Protein AF-A0A847AL43-F1 (afdb_monomer_lite)

Secondary structure (DSSP, 8-state):
--HHHHHHHHHHSHHHHHH-EEHHHHHHHHHHHH--SS--S----HHHHHHHHHHHHHHHHTSTT--EEEEEPTTTSSEEEEEEEEPPP--

Structure (mmCIF, N/CA/C/O backbone):
data_AF-A0A847AL43-F1
#
_entry.id   AF-A0A847AL43-F1
#
loop_
_atom_site.group_PDB
_atom_site.id
_atom_site.type_symbol
_atom_site.label_atom_id
_atom_site.label_alt_id
_atom_site.label_comp_id
_atom_site.label_asym_id
_atom_site.label_entity_id
_atom_site.label_seq_id
_atom_site.pdbx_PDB_ins_code
_atom_site.Cartn_x
_atom_site.Cartn_y
_atom_site.Cartn_z
_atom_site.occupancy
_atom_site.B_iso_or_equiv
_atom_site.auth_seq_id
_atom_site.auth_comp_id
_atom_site.auth_asym_id
_atom_site.auth_atom_id
_atom_site.pdbx_PDB_model_num
ATOM 1 N N . MET A 1 1 ? 2.401 5.558 -17.835 1.00 53.03 1 MET A N 1
ATOM 2 C CA . MET A 1 1 ? 1.349 5.571 -16.780 1.00 53.03 1 MET A CA 1
ATOM 3 C C . MET A 1 1 ? 1.877 6.268 -15.519 1.00 53.03 1 MET A C 1
ATOM 5 O O . MET A 1 1 ? 2.990 5.963 -15.115 1.00 53.03 1 MET A O 1
ATOM 9 N N . LYS A 1 2 ? 1.133 7.181 -14.862 1.00 80.25 2 LYS A N 1
ATOM 10 C CA . LYS A 1 2 ? 1.550 7.713 -13.540 1.00 80.25 2 LYS A CA 1
ATOM 11 C C . LYS A 1 2 ? 1.364 6.616 -12.478 1.00 80.25 2 LYS A C 1
ATOM 13 O O . LYS A 1 2 ? 0.239 6.164 -12.290 1.00 80.25 2 LYS A O 1
ATOM 18 N N . LEU A 1 3 ? 2.426 6.233 -11.763 1.00 83.69 3 LEU A N 1
ATOM 19 C CA . LEU A 1 3 ? 2.462 5.111 -10.800 1.00 83.69 3 LEU A CA 1
ATOM 20 C C . LEU A 1 3 ? 1.283 5.100 -9.802 1.00 83.69 3 LEU A C 1
ATOM 22 O O . LEU A 1 3 ? 0.698 4.056 -9.523 1.00 83.69 3 LEU A O 1
ATOM 26 N N . ARG A 1 4 ? 0.862 6.280 -9.329 1.00 87.19 4 ARG A N 1
ATOM 27 C CA . ARG A 1 4 ? -0.296 6.453 -8.433 1.00 87.19 4 ARG A CA 1
ATOM 28 C C . ARG A 1 4 ? -1.628 6.007 -9.057 1.00 87.19 4 ARG A C 1
ATOM 30 O O . ARG A 1 4 ? -2.438 5.393 -8.368 1.00 87.19 4 ARG A O 1
ATOM 37 N N . LYS A 1 5 ? -1.852 6.264 -10.355 1.00 88.19 5 LYS A N 1
ATOM 38 C CA . LYS A 1 5 ? -3.051 5.793 -11.077 1.00 88.19 5 LYS A CA 1
ATOM 39 C C . LYS A 1 5 ? -3.070 4.266 -11.161 1.00 88.19 5 LYS A C 1
ATOM 41 O O . LYS A 1 5 ? -4.114 3.675 -10.916 1.00 88.19 5 LYS A O 1
ATOM 46 N N . SER A 1 6 ? -1.930 3.632 -11.436 1.00 87.31 6 SER A N 1
ATOM 47 C CA . SER A 1 6 ? -1.826 2.167 -11.490 1.00 87.31 6 SER A CA 1
ATOM 48 C C . SER A 1 6 ? -2.168 1.530 -10.140 1.00 87.31 6 SER A C 1
ATOM 50 O O . SER A 1 6 ? -2.981 0.613 -10.085 1.00 87.31 6 SER A O 1
ATOM 52 N N . ILE A 1 7 ? -1.639 2.077 -9.038 1.00 89.94 7 ILE A N 1
ATOM 53 C CA . ILE A 1 7 ? -1.976 1.630 -7.675 1.00 89.94 7 ILE A CA 1
ATOM 54 C C . ILE A 1 7 ? -3.486 1.753 -7.416 1.00 89.94 7 ILE A C 1
ATOM 56 O O . ILE A 1 7 ? -4.102 0.823 -6.899 1.00 89.94 7 ILE A O 1
ATOM 60 N N . ARG A 1 8 ? -4.097 2.880 -7.802 1.00 91.19 8 ARG A N 1
ATOM 61 C CA . ARG A 1 8 ? -5.541 3.103 -7.645 1.00 91.19 8 ARG A CA 1
ATOM 62 C C . ARG A 1 8 ? -6.377 2.080 -8.409 1.00 91.19 8 ARG A C 1
ATOM 64 O O . ARG A 1 8 ? -7.339 1.581 -7.842 1.00 91.19 8 ARG A O 1
ATOM 71 N N . VAL A 1 9 ? -6.018 1.761 -9.652 1.00 89.44 9 VAL A N 1
ATOM 72 C CA . VAL A 1 9 ? -6.723 0.745 -10.453 1.00 89.44 9 VAL A CA 1
ATOM 73 C C . VAL A 1 9 ? -6.656 -0.619 -9.761 1.00 89.44 9 VAL A C 1
ATOM 75 O O . VAL A 1 9 ? -7.693 -1.235 -9.536 1.00 89.44 9 VAL A O 1
ATOM 78 N N . ILE A 1 10 ? -5.472 -1.036 -9.306 1.00 89.19 10 ILE A N 1
ATOM 79 C CA . ILE A 1 10 ? -5.272 -2.319 -8.605 1.00 89.19 10 ILE A CA 1
ATOM 80 C C . ILE A 1 10 ? -6.105 -2.401 -7.316 1.00 89.19 10 ILE A C 1
ATOM 82 O O . ILE A 1 10 ? -6.726 -3.420 -7.014 1.00 89.19 10 ILE A O 1
ATOM 86 N N . LEU A 1 11 ? -6.138 -1.316 -6.540 1.00 88.88 11 LEU A N 1
ATOM 87 C CA . LEU A 1 11 ? -6.887 -1.250 -5.283 1.00 88.88 11 LEU A CA 1
ATOM 88 C C . LEU A 1 11 ? -8.390 -0.973 -5.472 1.00 88.88 11 LEU A C 1
ATOM 90 O O . LEU A 1 11 ? -9.136 -0.975 -4.492 1.00 88.88 11 LEU A O 1
ATOM 94 N N . SER A 1 12 ? -8.835 -0.709 -6.706 1.00 87.00 12 SER A N 1
ATOM 95 C CA . SER A 1 12 ? -10.251 -0.519 -7.042 1.00 87.00 12 SER A CA 1
ATOM 96 C C . SER A 1 12 ? -10.997 -1.826 -7.299 1.00 87.00 12 SER A C 1
ATOM 98 O O . SER A 1 12 ? -12.230 -1.829 -7.261 1.00 87.00 12 SER A O 1
ATOM 100 N N . ASP A 1 13 ? -10.266 -2.926 -7.494 1.00 87.00 13 ASP A N 1
ATOM 101 C CA . ASP A 1 13 ? -10.833 -4.258 -7.669 1.00 87.00 13 ASP A CA 1
ATOM 102 C C . ASP A 1 13 ? -11.699 -4.663 -6.457 1.00 87.00 13 ASP A C 1
ATOM 104 O O . ASP A 1 13 ? -11.388 -4.370 -5.297 1.00 87.00 13 ASP A O 1
ATOM 108 N N . LYS A 1 14 ? -12.820 -5.348 -6.717 1.00 71.81 14 LYS A N 1
ATOM 109 C CA . LYS A 1 14 ? -13.835 -5.709 -5.714 1.00 71.81 14 LYS A CA 1
ATOM 110 C C . LYS A 1 14 ? -13.221 -6.448 -4.522 1.00 71.81 14 LYS A C 1
ATOM 112 O O . LYS A 1 14 ? -13.608 -6.181 -3.385 1.00 71.81 14 LYS A O 1
ATOM 117 N N . LYS A 1 15 ? -12.249 -7.336 -4.766 1.00 77.25 15 LYS A N 1
ATOM 118 C CA . LYS A 1 15 ? -11.582 -8.136 -3.721 1.00 77.25 15 LYS A CA 1
ATOM 119 C C . LYS A 1 15 ? -10.618 -7.314 -2.857 1.00 77.25 15 LYS A C 1
ATOM 121 O O . LYS A 1 15 ? -10.530 -7.529 -1.650 1.00 77.25 15 LYS A O 1
ATOM 126 N N . THR A 1 16 ? -9.896 -6.368 -3.454 1.00 81.06 16 THR A N 1
ATOM 127 C CA . THR A 1 16 ? -8.891 -5.549 -2.753 1.00 81.06 16 THR A CA 1
ATOM 128 C C . THR A 1 16 ? -9.528 -4.379 -2.005 1.00 81.06 16 THR A C 1
ATOM 130 O O . THR A 1 16 ? -8.975 -3.899 -1.015 1.00 81.06 16 THR A O 1
ATOM 133 N N . LYS A 1 17 ? -10.736 -3.968 -2.398 1.00 76.81 17 LYS A N 1
ATOM 134 C CA . LYS A 1 17 ? -11.500 -2.897 -1.748 1.00 76.81 17 LYS A CA 1
ATOM 135 C C . LYS A 1 17 ? -11.905 -3.214 -0.301 1.00 76.81 17 LYS A C 1
ATOM 137 O O . LYS A 1 17 ? -11.983 -2.300 0.520 1.00 76.81 17 LYS A O 1
ATOM 142 N N . THR A 1 18 ? -12.164 -4.482 0.027 1.00 76.56 18 THR A N 1
ATOM 143 C CA . THR A 1 18 ? -12.565 -4.919 1.378 1.00 76.56 18 THR A CA 1
ATOM 144 C C . THR A 1 18 ? -11.364 -5.266 2.252 1.00 76.56 18 THR A C 1
ATOM 146 O O . THR A 1 18 ? -11.223 -4.724 3.348 1.00 76.56 18 THR A O 1
ATOM 149 N N . ASN A 1 19 ? -10.473 -6.121 1.752 1.00 82.38 19 ASN A N 1
ATOM 150 C CA . ASN A 1 19 ? -9.383 -6.699 2.544 1.00 82.38 19 ASN A CA 1
ATOM 151 C C . ASN A 1 19 ? -8.055 -5.934 2.432 1.00 82.38 19 ASN A C 1
ATOM 153 O O . ASN A 1 19 ? -7.134 -6.178 3.218 1.00 82.38 19 ASN A O 1
ATOM 157 N N . GLY A 1 20 ? -7.962 -5.001 1.482 1.00 88.81 20 GLY A N 1
ATOM 158 C CA . GLY A 1 20 ? -6.712 -4.379 1.061 1.00 88.81 20 GLY A CA 1
ATOM 159 C C . GLY A 1 20 ? -5.783 -5.346 0.336 1.00 88.81 20 GLY A C 1
ATOM 160 O O . GLY A 1 20 ? -6.039 -6.544 0.228 1.00 88.81 20 GLY A O 1
ATOM 161 N N . LEU A 1 21 ? -4.673 -4.810 -0.159 1.00 93.31 21 LEU A N 1
ATOM 162 C CA . LEU A 1 21 ? -3.629 -5.571 -0.829 1.00 93.31 21 LEU A CA 1
ATOM 163 C C . LEU A 1 21 ? -2.257 -5.199 -0.266 1.00 93.31 21 LEU A C 1
ATOM 165 O O . LEU A 1 21 ? -1.992 -4.043 0.074 1.00 93.31 21 LEU A O 1
ATOM 169 N N . HIS A 1 22 ? -1.379 -6.194 -0.146 1.00 94.69 22 HIS A N 1
ATOM 170 C CA . HIS A 1 22 ? -0.017 -5.971 0.328 1.00 94.69 22 HIS A CA 1
ATOM 171 C C . HIS A 1 22 ? 0.851 -5.323 -0.764 1.00 94.69 22 HIS A C 1
ATOM 173 O O . HIS A 1 22 ? 0.776 -5.714 -1.929 1.00 94.69 22 HIS A O 1
ATOM 179 N N . VAL A 1 23 ? 1.745 -4.401 -0.389 1.00 93.00 23 VAL A N 1
ATOM 180 C CA . VAL A 1 23 ? 2.657 -3.691 -1.315 1.00 93.00 23 VAL A CA 1
ATOM 181 C C . VAL A 1 23 ? 3.476 -4.613 -2.211 1.00 93.00 23 VAL A C 1
ATOM 183 O O . VAL A 1 23 ? 3.725 -4.264 -3.358 1.00 93.00 23 VAL A O 1
ATOM 186 N N . LYS A 1 24 ? 3.846 -5.804 -1.719 1.00 92.75 24 LYS A N 1
ATOM 187 C CA . LYS A 1 24 ? 4.515 -6.851 -2.516 1.00 92.75 24 LYS A CA 1
ATOM 188 C C . LYS A 1 24 ? 3.703 -7.196 -3.771 1.00 92.75 24 LYS A C 1
ATOM 190 O O . LYS A 1 24 ? 4.250 -7.212 -4.867 1.00 92.75 24 LYS A O 1
ATOM 195 N N . TYR A 1 25 ? 2.405 -7.439 -3.607 1.00 91.50 25 TYR A N 1
ATOM 196 C CA . TYR A 1 25 ? 1.520 -7.824 -4.705 1.00 91.50 25 TYR A CA 1
ATOM 197 C C . TYR A 1 25 ? 1.182 -6.638 -5.603 1.00 91.50 25 TYR A C 1
ATOM 199 O O . TYR A 1 25 ? 1.142 -6.801 -6.815 1.00 91.50 25 TYR A O 1
ATOM 207 N N . ILE A 1 26 ? 1.028 -5.435 -5.036 1.00 90.81 26 ILE A N 1
ATOM 208 C CA . ILE A 1 26 ? 0.848 -4.209 -5.830 1.00 90.81 26 ILE A CA 1
ATOM 209 C C . ILE A 1 26 ? 2.056 -4.003 -6.755 1.00 90.81 26 ILE A C 1
ATOM 211 O O . ILE A 1 26 ? 1.887 -3.828 -7.957 1.00 90.81 26 ILE A O 1
ATOM 215 N N . ALA A 1 27 ? 3.275 -4.066 -6.210 1.00 90.12 27 ALA A N 1
ATOM 216 C CA . ALA A 1 27 ? 4.503 -3.917 -6.986 1.00 90.12 27 ALA A CA 1
ATOM 217 C C . ALA A 1 27 ? 4.654 -5.023 -8.039 1.00 90.12 27 ALA A C 1
ATOM 219 O O . ALA A 1 27 ? 5.009 -4.729 -9.172 1.00 90.12 27 ALA A O 1
ATOM 220 N N . SER A 1 28 ? 4.326 -6.271 -7.691 1.00 89.12 28 SER A N 1
ATOM 221 C CA . SER A 1 28 ? 4.388 -7.400 -8.626 1.00 89.12 28 SER A CA 1
ATOM 222 C C . SER A 1 28 ? 3.402 -7.228 -9.778 1.00 89.12 28 SER A C 1
ATOM 224 O O . SER A 1 28 ? 3.779 -7.418 -10.926 1.00 89.12 28 SER A O 1
ATOM 226 N N . HIS A 1 29 ? 2.173 -6.796 -9.500 1.00 88.38 29 HIS A N 1
ATOM 227 C CA . HIS A 1 29 ? 1.172 -6.566 -10.535 1.00 88.38 29 HIS A CA 1
ATOM 228 C C . HIS A 1 29 ? 1.569 -5.411 -11.464 1.00 88.38 29 HIS A C 1
ATOM 230 O O . HIS A 1 29 ? 1.401 -5.498 -12.674 1.00 88.38 29 HIS A O 1
ATOM 236 N N . ILE A 1 30 ? 2.165 -4.347 -10.915 1.00 86.56 30 ILE A N 1
ATO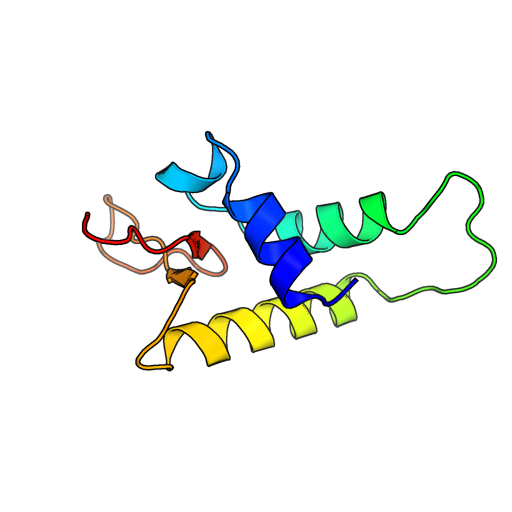M 237 C CA . ILE A 1 30 ? 2.718 -3.251 -11.720 1.00 86.56 30 ILE A CA 1
ATOM 238 C C . ILE A 1 30 ? 3.878 -3.760 -12.578 1.00 86.56 30 ILE A C 1
ATOM 240 O O . ILE A 1 30 ? 3.911 -3.459 -13.764 1.00 86.56 30 ILE A O 1
ATOM 244 N N . LEU A 1 31 ? 4.809 -4.530 -12.017 1.00 84.56 31 LEU A N 1
ATOM 245 C CA . LEU A 1 31 ? 5.945 -5.065 -12.766 1.00 84.56 31 LEU A CA 1
ATOM 246 C C . LEU A 1 31 ? 5.479 -5.974 -13.911 1.00 84.56 31 LEU A C 1
ATOM 248 O O . LEU A 1 31 ? 5.902 -5.782 -15.045 1.00 84.56 31 LEU A O 1
ATOM 252 N N . ASN A 1 32 ? 4.556 -6.894 -13.631 1.00 82.31 32 ASN A N 1
ATOM 253 C CA . ASN A 1 32 ? 4.032 -7.842 -14.613 1.00 82.31 32 ASN A CA 1
ATOM 254 C C . ASN A 1 32 ? 3.226 -7.147 -15.719 1.00 82.31 32 ASN A C 1
ATOM 256 O O . ASN A 1 32 ? 3.379 -7.495 -16.879 1.00 82.31 32 ASN A O 1
ATOM 260 N N . ASN A 1 33 ? 2.433 -6.121 -15.392 1.00 77.75 33 ASN A N 1
ATOM 261 C CA . ASN A 1 33 ? 1.686 -5.362 -16.402 1.00 77.75 33 ASN A CA 1
ATOM 262 C C . ASN A 1 33 ? 2.586 -4.502 -17.307 1.00 77.75 33 ASN A C 1
ATOM 264 O O . ASN A 1 33 ? 2.134 -4.072 -18.363 1.00 77.75 33 ASN A O 1
ATOM 268 N N . ASN A 1 34 ? 3.823 -4.204 -16.890 1.00 71.81 34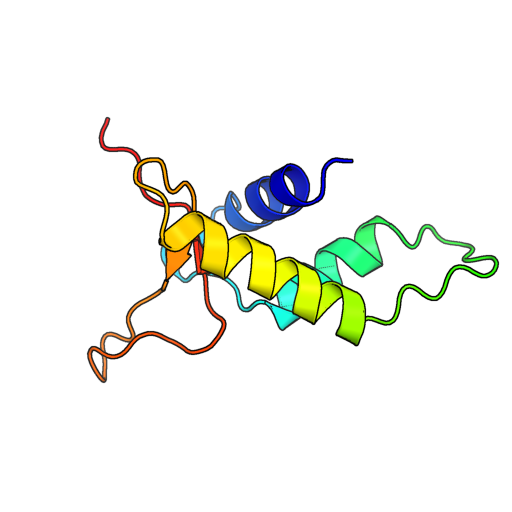 ASN A N 1
ATOM 269 C CA . ASN A 1 34 ? 4.784 -3.438 -17.694 1.00 71.81 34 ASN A CA 1
ATOM 270 C C . ASN A 1 34 ? 5.840 -4.326 -18.377 1.00 71.81 34 ASN A C 1
ATOM 272 O O . ASN A 1 34 ? 6.480 -3.870 -19.318 1.00 71.81 34 ASN A O 1
ATOM 276 N N . ARG A 1 35 ? 6.023 -5.580 -17.940 1.00 67.62 35 ARG A N 1
ATOM 277 C CA . ARG A 1 35 ? 6.801 -6.596 -18.661 1.00 67.62 35 ARG A CA 1
ATOM 278 C C . ARG A 1 35 ? 5.896 -7.265 -19.697 1.00 67.62 35 ARG A C 1
ATOM 280 O O . ARG A 1 35 ? 5.326 -8.322 -19.454 1.00 67.62 35 ARG A O 1
ATOM 287 N N . THR A 1 36 ? 5.734 -6.628 -20.851 1.00 57.41 36 THR A N 1
ATOM 288 C CA . THR A 1 36 ? 5.203 -7.300 -22.046 1.00 57.41 36 THR A CA 1
ATOM 289 C C . THR A 1 36 ? 6.154 -8.418 -22.498 1.00 57.41 36 THR A C 1
ATOM 291 O O . THR A 1 36 ? 7.335 -8.385 -22.162 1.00 57.41 36 THR A O 1
ATOM 294 N N . LEU A 1 37 ? 5.621 -9.396 -23.243 1.00 53.44 37 LEU A N 1
ATOM 295 C CA . LEU A 1 37 ? 6.164 -10.725 -23.603 1.00 53.44 37 LEU A CA 1
ATOM 296 C C . LEU A 1 37 ? 7.622 -10.827 -24.124 1.00 53.44 37 LEU A C 1
ATOM 298 O O . LEU A 1 37 ? 8.091 -11.942 -24.315 1.00 53.44 37 LEU A O 1
ATOM 302 N N . PHE A 1 38 ? 8.357 -9.725 -24.295 1.00 57.25 38 PHE A N 1
ATOM 303 C CA . PHE A 1 38 ? 9.786 -9.701 -24.634 1.00 57.25 38 PHE A CA 1
ATOM 304 C C . PHE A 1 38 ? 10.482 -8.538 -23.894 1.00 57.25 38 PHE A C 1
ATOM 306 O O . PHE A 1 38 ? 10.342 -7.384 -24.308 1.00 57.25 38 PHE A O 1
ATOM 313 N N . PRO A 1 39 ? 11.186 -8.785 -22.771 1.00 55.12 39 PRO A N 1
ATOM 314 C CA . P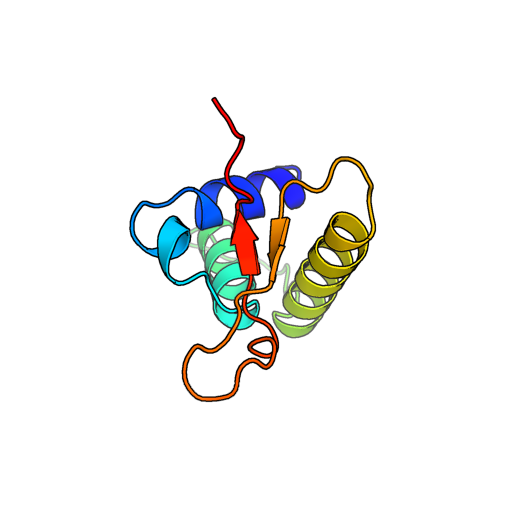RO A 1 39 ? 11.783 -7.729 -21.970 1.00 55.12 39 PRO A CA 1
ATOM 315 C C . PRO A 1 39 ? 13.245 -7.523 -22.378 1.00 55.12 39 PRO A C 1
ATOM 317 O O . PRO A 1 39 ? 14.144 -8.103 -21.777 1.00 55.12 39 PRO A O 1
ATOM 320 N N . ASN A 1 40 ? 13.498 -6.668 -23.367 1.00 53.00 40 ASN A N 1
ATOM 321 C CA . ASN A 1 40 ? 14.852 -6.159 -23.567 1.00 53.00 40 ASN A CA 1
ATOM 322 C C . ASN A 1 40 ? 15.146 -5.120 -22.471 1.00 53.00 40 ASN A C 1
ATOM 324 O O . ASN A 1 40 ? 14.609 -4.012 -22.466 1.00 53.00 40 ASN A O 1
ATOM 328 N N . GLU A 1 41 ? 15.936 -5.559 -21.492 1.00 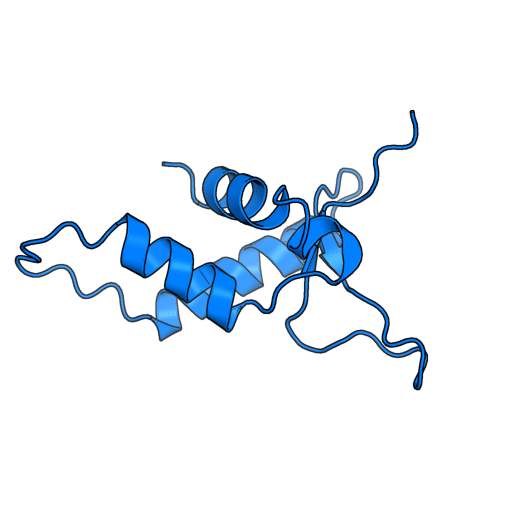53.03 41 GLU A N 1
ATOM 329 C CA . GLU A 1 41 ? 16.855 -4.762 -20.670 1.00 53.03 41 GLU A CA 1
ATOM 330 C C . GLU A 1 41 ? 16.318 -3.466 -20.050 1.00 53.03 41 GLU A C 1
ATOM 332 O O . GLU A 1 41 ? 16.886 -2.389 -20.195 1.00 53.03 41 GLU A O 1
ATOM 337 N N . ASN A 1 42 ? 15.258 -3.567 -19.253 1.00 55.78 42 ASN A N 1
ATOM 338 C CA . ASN A 1 42 ? 15.024 -2.581 -18.199 1.00 55.78 42 ASN A CA 1
ATOM 339 C C . ASN A 1 42 ? 14.606 -3.296 -16.917 1.00 55.78 42 ASN A C 1
ATOM 341 O O . ASN A 1 42 ? 13.424 -3.378 -16.569 1.00 55.78 42 ASN A O 1
ATOM 345 N N . ASP A 1 43 ? 15.603 -3.827 -16.208 1.00 60.62 43 ASP A N 1
ATOM 346 C CA . ASP A 1 43 ? 15.458 -4.375 -14.863 1.00 60.62 43 ASP A CA 1
ATOM 347 C C . ASP A 1 43 ? 15.185 -3.252 -13.858 1.00 60.62 43 ASP A C 1
ATOM 349 O O . ASP A 1 43 ? 16.010 -2.854 -13.035 1.00 60.62 43 ASP A O 1
ATOM 353 N N . LEU A 1 44 ? 13.956 -2.740 -13.880 1.00 65.44 44 LEU A N 1
ATOM 354 C CA . LEU A 1 44 ? 13.395 -2.090 -12.709 1.00 65.44 44 LEU A CA 1
ATOM 355 C C . LEU A 1 44 ? 13.290 -3.156 -11.618 1.00 65.44 44 LEU A C 1
ATOM 357 O O . LEU A 1 44 ? 12.309 -3.899 -11.543 1.00 65.44 44 LEU A O 1
ATOM 361 N N . SER A 1 45 ? 14.333 -3.232 -10.788 1.00 79.69 45 SER A N 1
ATOM 362 C CA . SER A 1 45 ? 14.398 -4.163 -9.669 1.00 79.69 45 SER A CA 1
ATOM 363 C C . SER A 1 45 ? 13.102 -4.078 -8.867 1.00 79.69 45 SER A C 1
ATOM 365 O O . SER A 1 45 ? 12.671 -3.003 -8.427 1.00 79.69 45 SER A O 1
ATOM 367 N N . PHE A 1 46 ? 12.461 -5.235 -8.695 1.00 84.94 46 PHE A N 1
ATOM 368 C CA . PHE A 1 46 ? 11.215 -5.383 -7.949 1.00 84.94 46 PHE A CA 1
ATOM 369 C C . PHE A 1 46 ? 11.284 -4.688 -6.581 1.00 84.94 46 PHE A C 1
ATOM 371 O O . PHE A 1 46 ? 10.307 -4.095 -6.117 1.00 84.94 46 PHE A O 1
ATOM 378 N N . GLU A 1 47 ? 12.455 -4.723 -5.948 1.00 86.44 47 GLU A N 1
ATOM 379 C CA . GLU A 1 47 ? 12.708 -4.098 -4.659 1.00 86.44 47 GLU A CA 1
ATOM 380 C C . GLU A 1 47 ? 12.605 -2.571 -4.714 1.00 86.44 47 GLU A C 1
ATOM 382 O O . GLU A 1 47 ? 11.902 -1.970 -3.896 1.00 86.44 47 GLU A O 1
ATOM 387 N N . VAL A 1 48 ? 13.206 -1.946 -5.728 1.00 87.62 48 VAL A N 1
ATOM 388 C CA . VAL A 1 48 ? 13.127 -0.495 -5.954 1.00 87.62 48 VAL A CA 1
ATOM 389 C C . VAL A 1 48 ? 11.678 -0.078 -6.209 1.00 87.62 48 VAL A C 1
ATOM 391 O O . VAL A 1 48 ? 11.192 0.906 -5.640 1.00 87.62 48 VAL A O 1
ATOM 394 N N . LEU A 1 49 ? 10.943 -0.852 -7.013 1.00 88.50 49 LEU A N 1
ATOM 395 C CA . LEU A 1 49 ? 9.529 -0.590 -7.279 1.00 88.50 49 LEU A CA 1
ATOM 396 C C . LEU A 1 49 ? 8.684 -0.714 -6.004 1.00 88.50 49 LEU A C 1
ATOM 398 O O . LEU A 1 49 ? 7.892 0.177 -5.693 1.00 88.50 49 LEU A O 1
ATOM 402 N N . LYS A 1 50 ? 8.886 -1.778 -5.225 1.00 91.06 50 LYS A N 1
ATOM 403 C CA . LYS A 1 50 ? 8.223 -2.000 -3.933 1.00 91.06 50 LYS A CA 1
ATOM 404 C C . LYS A 1 50 ? 8.483 -0.846 -2.960 1.00 91.06 50 LYS A C 1
ATOM 406 O O . LYS A 1 50 ? 7.537 -0.370 -2.329 1.00 91.06 50 LYS A O 1
ATOM 411 N N . GLN A 1 51 ? 9.723 -0.366 -2.853 1.00 91.31 51 GLN A N 1
ATOM 412 C CA . GLN A 1 51 ? 10.071 0.785 -2.013 1.00 91.31 51 GLN A CA 1
ATOM 413 C C . GLN A 1 51 ? 9.363 2.064 -2.479 1.00 91.31 51 GLN A C 1
ATOM 415 O O . GLN A 1 51 ? 8.761 2.765 -1.661 1.00 91.31 51 GLN A O 1
ATOM 420 N N . ARG A 1 52 ? 9.356 2.342 -3.791 1.00 90.50 52 ARG A N 1
ATOM 421 C CA . ARG A 1 52 ? 8.655 3.501 -4.373 1.00 90.50 52 ARG A CA 1
ATOM 422 C C . ARG A 1 52 ? 7.151 3.457 -4.114 1.00 90.50 52 ARG A C 1
ATOM 424 O O . ARG A 1 52 ? 6.585 4.451 -3.662 1.00 90.50 52 ARG A O 1
ATOM 431 N N . VAL A 1 53 ? 6.509 2.310 -4.344 1.00 91.88 53 VAL A N 1
ATOM 432 C CA . VAL A 1 53 ? 5.075 2.112 -4.069 1.00 91.88 53 VAL A CA 1
ATOM 433 C C . VAL A 1 53 ? 4.779 2.361 -2.590 1.00 91.88 53 VAL A C 1
ATOM 435 O O . VAL A 1 53 ? 3.850 3.099 -2.265 1.00 91.88 53 VAL A O 1
ATOM 438 N N . ASN A 1 54 ? 5.592 1.810 -1.685 1.00 92.75 54 ASN A N 1
ATOM 439 C CA . ASN A 1 54 ? 5.404 2.016 -0.252 1.00 92.75 54 ASN A CA 1
ATOM 440 C C . ASN A 1 54 ? 5.572 3.493 0.148 1.00 92.75 54 ASN A C 1
ATOM 442 O O . ASN A 1 54 ? 4.767 4.005 0.920 1.00 92.75 54 ASN A O 1
ATOM 446 N N . LYS A 1 55 ? 6.565 4.200 -0.410 1.00 92.62 55 LYS A N 1
ATOM 447 C CA . LYS A 1 55 ? 6.784 5.634 -0.152 1.00 92.62 55 LYS A CA 1
ATOM 448 C C . LYS A 1 55 ? 5.585 6.481 -0.588 1.00 92.62 55 LYS A C 1
ATOM 450 O O . LYS A 1 55 ? 5.153 7.343 0.171 1.00 92.62 55 LYS A O 1
ATOM 455 N N . ILE A 1 56 ? 5.015 6.201 -1.764 1.00 91.69 56 ILE A N 1
ATOM 456 C CA . ILE A 1 56 ? 3.815 6.892 -2.269 1.00 91.69 56 ILE A CA 1
ATOM 457 C C . ILE A 1 56 ? 2.626 6.676 -1.334 1.00 91.69 56 ILE A C 1
ATOM 459 O O . ILE A 1 56 ? 1.960 7.638 -0.963 1.00 91.69 56 ILE A O 1
ATOM 463 N N . LEU A 1 57 ? 2.372 5.427 -0.938 1.00 92.69 57 LEU A N 1
ATOM 464 C CA . LEU A 1 57 ? 1.245 5.088 -0.069 1.00 92.69 57 LEU A CA 1
ATOM 465 C C . LEU A 1 57 ? 1.384 5.735 1.314 1.00 92.69 57 LEU A C 1
ATOM 467 O O . LEU A 1 57 ? 0.431 6.325 1.814 1.00 92.69 57 LEU A O 1
ATOM 471 N N . LEU A 1 58 ? 2.577 5.680 1.913 1.00 91.88 58 LEU A N 1
ATOM 472 C CA . LEU A 1 58 ? 2.846 6.310 3.208 1.00 91.88 58 LEU A CA 1
ATOM 473 C C . LEU A 1 58 ? 2.697 7.831 3.163 1.00 91.88 58 LEU A C 1
ATOM 475 O O . LEU A 1 58 ? 2.187 8.418 4.115 1.00 91.88 58 LEU A O 1
ATOM 479 N N . TYR A 1 59 ? 3.142 8.464 2.077 1.00 92.00 59 TYR A N 1
ATOM 480 C CA . TYR A 1 5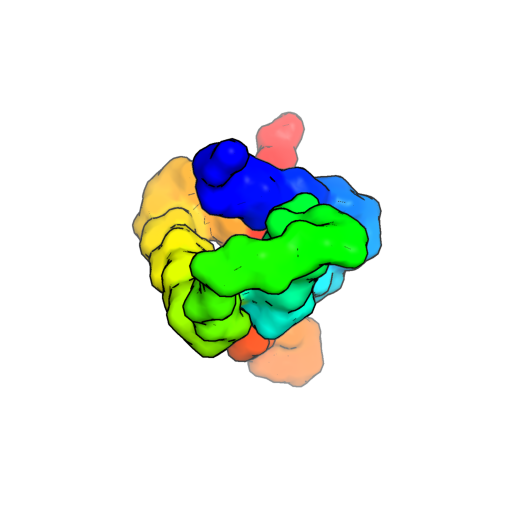9 ? 2.992 9.902 1.894 1.00 92.00 59 TYR A CA 1
ATOM 481 C C . TYR A 1 59 ? 1.519 10.297 1.730 1.00 92.00 59 TYR A C 1
ATOM 483 O O . TYR A 1 59 ? 1.055 11.224 2.389 1.00 92.00 59 TYR A O 1
ATOM 491 N N . ASP A 1 60 ? 0.763 9.558 0.913 1.00 90.50 60 ASP A N 1
ATOM 492 C CA . ASP A 1 60 ? -0.655 9.832 0.670 1.00 90.50 60 ASP A CA 1
ATOM 493 C C . ASP A 1 60 ? -1.500 9.715 1.941 1.00 90.50 60 ASP A C 1
ATOM 495 O O . ASP A 1 60 ? -2.322 10.585 2.199 1.00 90.50 60 ASP A O 1
ATOM 499 N N . ILE A 1 61 ? -1.245 8.707 2.783 1.00 89.62 61 ILE A N 1
ATOM 500 C CA . ILE A 1 61 ? -1.983 8.503 4.042 1.00 89.62 61 ILE A CA 1
ATOM 501 C C . ILE A 1 61 ? -1.827 9.681 5.009 1.00 89.62 61 ILE A C 1
ATOM 503 O O . ILE A 1 61 ? -2.747 9.972 5.770 1.00 89.62 61 ILE A O 1
ATOM 507 N N . LYS A 1 62 ? -0.682 10.372 4.983 1.00 88.94 62 LYS A N 1
ATOM 508 C CA . LYS A 1 62 ? -0.454 11.571 5.803 1.00 88.94 62 LYS A CA 1
ATOM 509 C C . LYS A 1 62 ? -1.160 12.813 5.246 1.00 88.94 62 LYS A C 1
ATOM 511 O O . LYS A 1 62 ? -1.245 13.822 5.939 1.00 88.94 62 LYS A O 1
ATOM 516 N N . SER A 1 63 ? -1.656 12.763 4.009 1.00 88.50 63 SER A N 1
ATOM 517 C CA . SER A 1 63 ? -2.353 13.880 3.375 1.00 88.50 63 SER A CA 1
ATOM 518 C C . SER A 1 63 ? -3.803 13.999 3.852 1.00 88.50 63 SER A C 1
ATOM 520 O O . SER A 1 63 ? -4.513 13.002 4.024 1.00 88.50 63 SER A O 1
ATOM 522 N N . LYS A 1 64 ? -4.280 15.245 3.984 1.00 81.12 64 LYS A N 1
ATOM 523 C CA . LYS A 1 64 ? -5.689 15.558 4.287 1.00 81.12 64 LYS A CA 1
ATOM 524 C C . LYS A 1 64 ? -6.639 14.976 3.227 1.00 81.12 64 LYS A C 1
ATOM 526 O O . LYS A 1 64 ? -7.691 14.445 3.571 1.00 81.12 64 LYS A O 1
ATOM 531 N N . ASN A 1 65 ? -6.216 14.979 1.960 1.00 85.00 65 ASN A N 1
ATOM 532 C CA . ASN A 1 65 ? -6.959 14.436 0.816 1.00 85.00 65 ASN A CA 1
ATOM 533 C C . ASN A 1 65 ? -6.485 13.022 0.437 1.00 85.00 65 ASN A C 1
ATOM 535 O O . ASN A 1 65 ? -6.325 12.710 -0.744 1.00 85.00 65 ASN A O 1
ATOM 539 N N . SER A 1 66 ? -6.216 12.186 1.444 1.00 88.62 66 SER A N 1
ATOM 540 C CA . SER A 1 66 ? -5.788 10.795 1.263 1.00 88.62 66 SER A CA 1
ATOM 541 C C . SER A 1 66 ? -6.808 9.986 0.456 1.00 88.62 66 SER A C 1
ATOM 543 O O . SER A 1 66 ? -7.993 9.922 0.797 1.00 88.62 66 SER A O 1
ATOM 545 N N . GLU A 1 67 ? -6.332 9.339 -0.607 1.00 90.25 67 GLU A N 1
ATOM 546 C CA . GLU A 1 67 ? -7.102 8.365 -1.388 1.00 90.25 67 GLU A CA 1
ATOM 547 C C . GLU A 1 67 ? -6.907 6.941 -0.847 1.00 90.25 67 GLU A C 1
ATOM 549 O O . GLU A 1 67 ? -7.783 6.086 -1.014 1.00 90.25 67 GLU A O 1
ATOM 554 N N . PHE A 1 68 ? -5.775 6.680 -0.186 1.00 92.25 68 PHE A N 1
ATOM 555 C CA . PHE A 1 68 ? -5.414 5.371 0.353 1.00 92.25 68 PHE A CA 1
ATOM 556 C C . PHE A 1 68 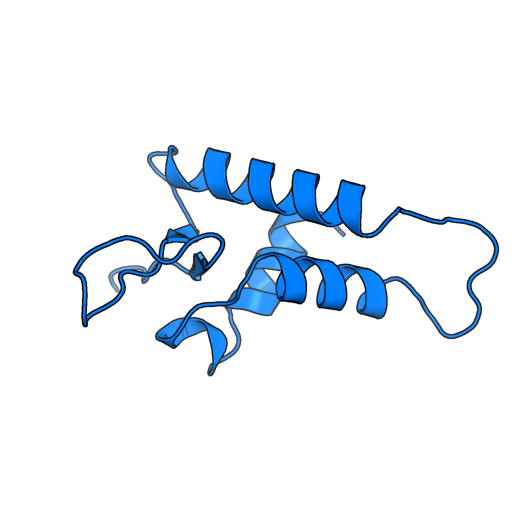? -5.516 5.324 1.881 1.00 92.25 68 PHE A C 1
ATOM 558 O O . PHE A 1 68 ? -5.369 6.327 2.575 1.00 92.25 68 PHE A O 1
ATOM 565 N N . GLU A 1 69 ? -5.741 4.128 2.417 1.00 92.00 69 GLU A N 1
ATOM 566 C CA . GLU A 1 69 ? -5.860 3.875 3.851 1.00 92.00 69 GLU A CA 1
ATOM 567 C C . GLU A 1 69 ? -5.147 2.569 4.227 1.00 92.00 69 GLU A C 1
ATOM 569 O O . GLU A 1 69 ? -5.071 1.628 3.429 1.00 92.00 69 GLU A O 1
ATOM 574 N N . ARG A 1 70 ? -4.631 2.485 5.458 1.00 92.00 70 ARG A N 1
ATOM 575 C CA . ARG A 1 70 ? -4.100 1.232 6.013 1.00 92.00 70 ARG A CA 1
ATOM 576 C C . ARG A 1 70 ? -5.244 0.323 6.447 1.00 92.00 70 ARG A C 1
ATOM 578 O O . ARG A 1 70 ? -6.297 0.779 6.882 1.00 92.00 70 ARG A O 1
ATOM 585 N N . VAL A 1 71 ? -5.025 -0.984 6.372 1.00 92.00 71 VAL A N 1
ATOM 586 C CA . VAL A 1 71 ? -6.004 -1.963 6.858 1.00 92.00 71 VAL A CA 1
ATOM 587 C C . VAL A 1 71 ? -5.728 -2.297 8.319 1.00 92.00 71 VAL A C 1
ATOM 589 O O . VAL A 1 71 ? -4.597 -2.628 8.674 1.00 92.00 71 VAL A O 1
ATOM 592 N N . ILE A 1 72 ? -6.756 -2.239 9.162 1.00 90.31 72 ILE A N 1
ATOM 593 C CA . ILE A 1 72 ? -6.684 -2.677 10.561 1.00 90.31 72 ILE A CA 1
ATOM 594 C C . ILE A 1 72 ? -6.924 -4.188 10.627 1.00 90.31 72 ILE A C 1
ATOM 596 O O . ILE A 1 72 ? -7.763 -4.735 9.910 1.00 90.31 72 ILE A O 1
ATOM 600 N N . ASN A 1 73 ? -6.151 -4.885 11.458 1.00 89.12 73 ASN A N 1
ATOM 601 C CA . ASN A 1 73 ? -6.401 -6.282 11.776 1.00 89.12 73 ASN A CA 1
ATOM 602 C C . ASN A 1 73 ? -7.492 -6.379 12.856 1.00 89.12 73 ASN A C 1
ATOM 604 O O . ASN A 1 73 ? -7.234 -5.925 13.968 1.00 89.12 73 ASN A O 1
ATOM 608 N N . PRO A 1 74 ? -8.651 -7.009 12.591 1.00 88.25 74 PRO A N 1
ATOM 609 C CA . PRO A 1 74 ? -9.717 -7.126 13.587 1.00 88.25 74 PRO A CA 1
ATOM 610 C C . PRO A 1 74 ? -9.306 -7.955 14.811 1.00 88.25 74 PRO A C 1
ATOM 612 O O . PRO A 1 74 ? -9.825 -7.733 15.894 1.00 88.25 74 PRO A O 1
ATOM 615 N N . LYS A 1 75 ? -8.345 -8.882 14.668 1.00 89.94 75 LYS A N 1
ATOM 616 C CA . LYS A 1 75 ? -7.886 -9.720 15.786 1.00 89.94 75 LYS A CA 1
ATOM 617 C C . LYS A 1 75 ? -6.993 -8.972 16.775 1.00 89.94 75 LYS A C 1
ATOM 619 O O . LYS A 1 75 ? -6.929 -9.346 17.935 1.00 89.94 75 LYS A O 1
ATOM 624 N N . THR A 1 76 ? -6.243 -7.973 16.308 1.00 90.25 76 THR A N 1
ATOM 625 C CA . THR A 1 76 ? -5.209 -7.308 17.123 1.00 90.25 76 THR A CA 1
ATOM 626 C C . THR A 1 76 ? -5.404 -5.802 17.251 1.00 90.25 76 THR A C 1
ATOM 628 O O . THR A 1 76 ? -4.608 -5.158 17.925 1.00 90.25 76 THR A O 1
ATOM 631 N N . ASN A 1 77 ? -6.393 -5.222 16.561 1.00 88.94 77 ASN A N 1
ATOM 632 C CA . ASN A 1 77 ? -6.626 -3.780 16.415 1.00 88.94 77 ASN A CA 1
ATOM 633 C C . ASN A 1 77 ? -5.407 -2.963 15.942 1.00 88.94 77 ASN A C 1
ATOM 635 O O . ASN A 1 77 ? -5.416 -1.735 15.963 1.00 88.94 77 ASN A O 1
ATOM 639 N N . LYS A 1 78 ? -4.358 -3.629 15.446 1.00 92.44 78 LYS A N 1
ATOM 640 C CA . LYS A 1 78 ? -3.150 -2.999 14.901 1.00 92.44 78 LYS A CA 1
ATOM 641 C C . LYS A 1 78 ? -3.228 -2.922 13.380 1.00 92.44 78 LYS A C 1
ATOM 643 O O . LYS A 1 78 ? -3.841 -3.767 12.722 1.00 92.44 78 LYS A O 1
ATOM 648 N N . TYR A 1 79 ? -2.548 -1.938 12.794 1.00 92.19 79 TYR A N 1
ATOM 649 C CA . TYR A 1 79 ? -2.421 -1.846 11.341 1.00 92.19 79 TYR A CA 1
ATOM 650 C C . TYR A 1 79 ? -1.669 -3.050 10.769 1.00 92.19 79 TYR A C 1
ATOM 652 O O . TYR A 1 79 ? -0.547 -3.351 11.181 1.00 92.19 79 TYR A O 1
ATOM 660 N N . LYS A 1 80 ? -2.237 -3.686 9.742 1.00 91.81 80 LYS A N 1
ATOM 661 C CA . LYS A 1 80 ? -1.548 -4.713 8.961 1.00 91.81 80 LYS A CA 1
ATOM 662 C C . LYS A 1 80 ? -0.351 -4.083 8.247 1.00 91.81 80 LYS A C 1
ATOM 664 O O . LYS A 1 80 ? -0.478 -3.107 7.501 1.00 91.81 80 LYS A O 1
ATOM 669 N N . LYS A 1 81 ? 0.842 -4.621 8.504 1.00 90.75 81 LYS A N 1
ATOM 670 C CA . LYS A 1 81 ? 2.092 -4.146 7.898 1.00 90.75 81 LYS A CA 1
ATOM 671 C C . LYS A 1 81 ? 2.011 -4.291 6.377 1.00 90.75 81 LYS A C 1
ATOM 673 O O . LYS A 1 81 ? 1.699 -5.365 5.879 1.00 90.75 81 LYS A O 1
ATOM 678 N N . GLY A 1 82 ? 2.267 -3.199 5.656 1.00 91.06 82 GLY A N 1
ATOM 679 C CA . GLY A 1 82 ? 2.334 -3.189 4.194 1.00 91.06 82 GLY A CA 1
ATOM 680 C C . GLY A 1 82 ? 1.009 -3.414 3.457 1.00 91.06 82 GLY A C 1
ATOM 681 O O . GLY A 1 82 ? 1.044 -3.551 2.239 1.00 91.06 82 GLY A O 1
ATOM 682 N N . VAL A 1 83 ? -0.138 -3.460 4.144 1.00 94.06 83 VAL A N 1
ATOM 683 C CA . VAL A 1 83 ? -1.452 -3.669 3.513 1.00 94.06 83 VAL A CA 1
ATOM 684 C C . VAL A 1 83 ? -2.225 -2.360 3.440 1.00 94.06 83 VAL A C 1
ATOM 686 O O . VAL A 1 83 ? -2.442 -1.694 4.457 1.00 94.06 83 VAL A O 1
ATOM 689 N N . TYR A 1 84 ? -2.675 -2.034 2.232 1.00 93.88 84 TYR A N 1
ATOM 690 C CA . TYR A 1 84 ? -3.364 -0.787 1.923 1.00 93.88 84 TYR A CA 1
ATOM 691 C C . TYR A 1 84 ? -4.643 -1.053 1.128 1.00 93.88 84 TYR A C 1
ATOM 693 O O . TYR A 1 84 ? -4.737 -2.041 0.402 1.00 93.88 84 TYR A O 1
ATOM 701 N N . LYS A 1 85 ? -5.627 -0.168 1.261 1.00 93.31 85 LYS A N 1
ATOM 702 C CA . LYS A 1 85 ? -6.900 -0.186 0.525 1.00 93.31 85 LYS A CA 1
ATOM 703 C C . LYS A 1 85 ? -7.257 1.226 0.062 1.00 93.31 85 LYS A C 1
ATOM 705 O O . LYS A 1 85 ? -6.665 2.198 0.530 1.00 93.31 85 LYS A O 1
ATOM 710 N N . LEU A 1 86 ? -8.238 1.348 -0.830 1.00 92.19 86 LEU A N 1
ATOM 711 C CA . LEU A 1 86 ? -8.838 2.649 -1.126 1.00 92.19 86 LEU A CA 1
ATOM 712 C C . LEU A 1 86 ? -9.728 3.102 0.031 1.00 92.19 86 LEU A C 1
ATOM 714 O O . LEU A 1 86 ? -10.527 2.325 0.563 1.00 92.19 86 LEU A O 1
ATOM 718 N N . LYS A 1 87 ? -9.616 4.381 0.380 1.00 89.12 87 LYS A N 1
ATOM 719 C CA . LYS A 1 87 ? -10.497 5.029 1.346 1.00 89.12 87 LYS A CA 1
ATOM 720 C C . LYS A 1 87 ? -11.917 5.054 0.784 1.00 89.12 87 LYS A C 1
ATOM 722 O O . LYS A 1 87 ? -12.142 5.424 -0.372 1.00 89.12 87 LYS A O 1
ATOM 727 N N . LYS A 1 88 ? -12.901 4.666 1.596 1.00 82.81 88 LYS A N 1
ATOM 728 C CA . LYS A 1 88 ? -14.310 4.812 1.211 1.00 82.81 88 LYS A CA 1
ATOM 729 C C . LYS A 1 88 ? -14.635 6.307 1.185 1.00 82.81 88 LYS A C 1
ATOM 731 O O . LYS A 1 88 ? -14.576 6.964 2.220 1.00 82.81 88 LYS A O 1
ATOM 736 N N . ARG A 1 89 ? -14.985 6.852 0.016 1.00 77.06 89 ARG A N 1
ATOM 737 C CA . ARG A 1 89 ? -15.668 8.150 -0.032 1.00 77.06 89 ARG A CA 1
ATOM 738 C C . ARG A 1 89 ? -17.036 7.965 0.625 1.00 77.06 89 ARG A C 1
ATOM 740 O O . ARG A 1 89 ? -17.771 7.067 0.211 1.00 77.06 89 ARG A O 1
ATOM 747 N N . LYS A 1 90 ? -17.348 8.771 1.645 1.00 60.44 90 LYS A N 1
ATOM 748 C CA . LYS A 1 90 ? -18.737 8.952 2.082 1.00 60.44 90 LYS A CA 1
ATOM 749 C C . LYS A 1 90 ? -19.478 9.537 0.874 1.00 60.44 90 LYS A C 1
ATOM 751 O O . LYS A 1 90 ? -19.055 10.575 0.367 1.00 60.44 90 LYS A O 1
ATOM 756 N N . ARG A 1 91 ? -20.422 8.772 0.329 1.00 50.09 91 ARG A N 1
ATOM 757 C CA . ARG A 1 91 ? -21.453 9.309 -0.560 1.00 50.09 91 ARG A CA 1
ATOM 758 C C . ARG A 1 91 ? -22.500 9.979 0.307 1.00 50.09 91 ARG A C 1
ATOM 760 O O . ARG A 1 91 ? -22.686 9.468 1.435 1.00 50.09 91 ARG A O 1
#

Foldseek 3Di:
DPLVVLLVVVQVDPVCQPQFDALLVSLVVVVVVPPDPDDDDDCPDSVVSSVVSVVVQVVLCPDPNRQKDFDADPVPRDTDPRGMHGDDDDD

pLDDT: mean 83.59, std 11.98, range [50.09, 94.69]

Radius of gyration: 13.98 Å; chains: 1; bounding box: 38×26×42 Å

Sequence (91 aa):
MKLRKSIRVILSDKKTKTNGLHVKYIASHILNNNRTLFPNENDLSFEVLKQRVNKILLYDIKSKNSEFERVINPKTNKYKKGVYKLKKRKR